Protein AF-A0A645I4U8-F1 (afdb_monomer_lite)

pLDDT: mean 93.78, std 4.84, range [75.69, 98.06]

InterPro domains:
  IPR027417 P-loop containing nucleoside triphosphate hydrolase [G3DSA:3.40.50.300] (1-77)

Foldseek 3Di:
DAEDLVVQLVCCCPPVVDPDPCSSVVSVVVVVVVQVVCCVVPVDGPPDPVVDPDDDYCHPDPPVVVVVVVVVVVVVD

Radius of gyration: 14.64 Å; chains: 1; bounding box: 33×30×35 Å

Organism: NCBI:txid1076179

Structure (mmCIF, N/CA/C/O backbone):
data_AF-A0A645I4U8-F1
#
_entry.id   AF-A0A645I4U8-F1
#
loop_
_atom_site.group_PDB
_atom_site.id
_atom_site.type_symbol
_atom_site.label_atom_id
_atom_site.label_alt_id
_atom_site.label_comp_id
_atom_site.label_asym_id
_atom_site.label_entity_id
_atom_site.label_seq_id
_atom_site.pdbx_PDB_ins_code
_atom_site.Cartn_x
_atom_site.Cartn_y
_atom_site.Cartn_z
_atom_site.occupancy
_atom_site.B_iso_or_equiv
_atom_site.auth_seq_id
_atom_site.auth_comp_id
_atom_site.auth_asym_id
_atom_site.auth_atom_id
_atom_site.pdbx_PDB_model_num
ATOM 1 N N . MET A 1 1 ? -3.854 -0.245 1.776 1.00 80.12 1 MET A N 1
ATOM 2 C CA . MET A 1 1 ? -3.514 -1.516 1.094 1.00 80.12 1 MET A CA 1
ATOM 3 C C . MET A 1 1 ? -2.039 -1.533 0.725 1.00 80.12 1 MET A C 1
ATOM 5 O O . MET A 1 1 ? -1.514 -0.500 0.327 1.00 80.12 1 MET A O 1
ATOM 9 N N . GLN A 1 2 ? -1.395 -2.687 0.870 1.00 91.94 2 GLN A N 1
ATOM 10 C CA . GLN A 1 2 ? 0.003 -2.976 0.535 1.00 91.94 2 GLN A CA 1
ATOM 11 C C . GLN A 1 2 ? 0.072 -4.102 -0.511 1.00 91.94 2 GLN A C 1
ATOM 13 O O . GLN A 1 2 ? -0.927 -4.780 -0.774 1.00 91.94 2 GLN A O 1
ATOM 18 N N . ALA A 1 3 ? 1.240 -4.276 -1.125 1.00 94.81 3 ALA A N 1
ATOM 19 C CA . ALA A 1 3 ? 1.563 -5.406 -1.992 1.00 94.81 3 ALA A CA 1
ATOM 20 C C . ALA A 1 3 ? 3.074 -5.553 -2.141 1.00 94.81 3 ALA A C 1
ATOM 22 O O . ALA A 1 3 ? 3.807 -4.558 -2.108 1.00 94.81 3 ALA A O 1
ATOM 23 N N . ASP A 1 4 ? 3.507 -6.781 -2.381 1.00 96.44 4 ASP A N 1
ATOM 24 C CA . ASP A 1 4 ? 4.885 -7.117 -2.690 1.00 96.44 4 ASP A CA 1
ATOM 25 C C . ASP A 1 4 ? 5.261 -6.495 -4.052 1.00 96.44 4 ASP A C 1
ATOM 27 O O . ASP A 1 4 ? 4.428 -6.337 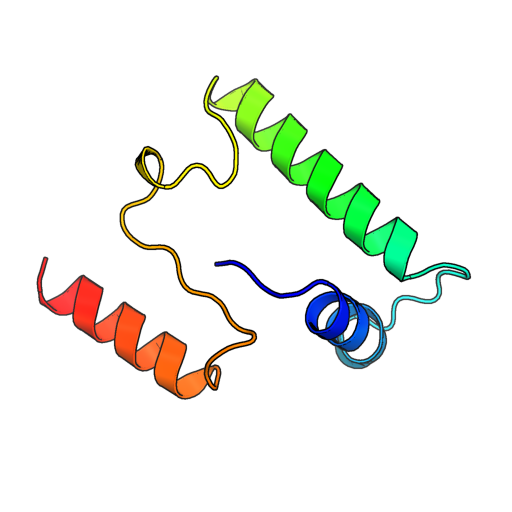-4.954 1.00 96.44 4 ASP A O 1
ATOM 31 N N . LEU A 1 5 ? 6.524 -6.084 -4.206 1.00 95.00 5 LEU A N 1
ATOM 32 C CA . LEU A 1 5 ? 6.972 -5.316 -5.376 1.00 95.00 5 LEU A CA 1
ATOM 33 C C . LEU A 1 5 ? 6.697 -6.054 -6.693 1.00 95.00 5 LEU A C 1
ATOM 35 O O . LEU A 1 5 ? 6.215 -5.444 -7.647 1.00 95.00 5 LEU A O 1
ATOM 39 N N . LYS A 1 6 ? 6.924 -7.371 -6.720 1.00 95.38 6 LYS A N 1
ATOM 40 C CA . LYS A 1 6 ? 6.701 -8.222 -7.895 1.00 95.38 6 LYS A CA 1
ATOM 41 C C . LYS A 1 6 ? 5.263 -8.134 -8.411 1.00 95.38 6 LYS A C 1
ATOM 43 O O . LYS A 1 6 ? 5.057 -7.928 -9.604 1.00 95.38 6 LYS A O 1
ATOM 48 N N . ASP A 1 7 ? 4.271 -8.209 -7.528 1.00 95.62 7 ASP A N 1
ATOM 49 C CA . ASP A 1 7 ? 2.855 -8.179 -7.925 1.00 95.62 7 ASP A CA 1
ATOM 50 C C . ASP A 1 7 ? 2.415 -6.790 -8.381 1.00 95.62 7 ASP A C 1
ATOM 52 O O . ASP A 1 7 ? 1.524 -6.626 -9.218 1.00 95.62 7 ASP A O 1
ATOM 56 N N . ARG A 1 8 ? 3.053 -5.754 -7.840 1.00 95.19 8 ARG A N 1
ATOM 57 C CA . ARG A 1 8 ? 2.824 -4.371 -8.256 1.00 95.19 8 ARG A CA 1
ATOM 58 C C . ARG A 1 8 ? 3.421 -4.093 -9.629 1.00 95.19 8 ARG A C 1
ATOM 60 O O . ARG A 1 8 ? 2.755 -3.455 -10.437 1.00 95.19 8 ARG A O 1
ATOM 67 N N . VAL A 1 9 ? 4.623 -4.600 -9.903 1.00 95.06 9 VAL A N 1
ATOM 68 C CA . VAL A 1 9 ? 5.238 -4.558 -11.237 1.00 95.06 9 VAL A CA 1
ATOM 69 C C . VAL A 1 9 ? 4.382 -5.338 -12.231 1.00 95.06 9 VAL A C 1
ATOM 71 O O . VAL A 1 9 ? 4.057 -4.809 -13.289 1.00 95.06 9 VAL A O 1
ATOM 74 N N . ASN A 1 10 ? 3.926 -6.539 -11.864 1.00 93.88 10 ASN A N 1
ATOM 75 C CA . ASN A 1 10 ? 3.061 -7.357 -12.712 1.00 93.88 10 ASN A CA 1
ATOM 76 C C . ASN A 1 10 ? 1.769 -6.618 -13.105 1.00 93.88 10 ASN A C 1
ATOM 78 O O . ASN A 1 10 ? 1.401 -6.584 -14.276 1.00 93.88 10 ASN A O 1
ATOM 82 N N . ARG A 1 11 ? 1.108 -5.955 -12.145 1.00 93.19 11 ARG A N 1
ATOM 83 C CA . ARG A 1 11 ? -0.052 -5.095 -12.435 1.00 93.19 11 ARG A CA 1
ATOM 84 C C . ARG A 1 11 ? 0.312 -3.889 -13.295 1.00 93.19 11 ARG A C 1
ATOM 86 O O . ARG A 1 11 ? -0.428 -3.561 -14.214 1.00 93.19 11 ARG A O 1
ATOM 93 N N . ALA A 1 12 ? 1.446 -3.241 -13.037 1.00 93.06 12 ALA A N 1
ATOM 94 C CA . ALA A 1 12 ? 1.878 -2.094 -13.830 1.00 93.06 12 ALA A CA 1
ATOM 95 C C . ALA A 1 12 ? 2.077 -2.447 -15.312 1.00 93.06 12 ALA A C 1
ATOM 97 O O . ALA A 1 12 ? 1.660 -1.680 -16.177 1.00 93.06 12 ALA A O 1
ATOM 98 N N . VAL A 1 13 ? 2.643 -3.619 -15.602 1.00 92.75 13 VAL A N 1
ATOM 99 C CA . VAL A 1 13 ? 2.813 -4.103 -16.977 1.00 92.75 13 VAL A CA 1
ATOM 100 C C . VAL A 1 13 ? 1.474 -4.515 -17.586 1.00 92.75 13 VAL A C 1
ATOM 102 O O . VAL A 1 13 ? 1.105 -4.005 -18.638 1.00 92.75 13 VAL A O 1
ATOM 105 N N . ASN A 1 14 ? 0.739 -5.415 -16.928 1.00 92.44 14 ASN A N 1
ATOM 106 C CA . ASN A 1 14 ? -0.391 -6.104 -17.560 1.00 92.44 14 ASN A CA 1
ATOM 107 C C . ASN A 1 14 ? -1.710 -5.330 -17.510 1.00 92.44 14 ASN A C 1
ATOM 109 O O . ASN A 1 14 ? -2.589 -5.576 -18.327 1.00 92.44 14 ASN A O 1
ATOM 113 N N . GLN A 1 15 ? -1.881 -4.451 -16.523 1.00 89.00 15 GLN A N 1
ATOM 114 C CA . GLN A 1 15 ? -3.138 -3.733 -16.304 1.00 89.00 15 GLN A CA 1
ATOM 115 C C . GLN A 1 15 ? -3.033 -2.260 -16.694 1.00 89.00 15 GLN A C 1
ATOM 117 O O . GLN A 1 15 ? -4.003 -1.681 -17.173 1.00 89.00 15 GLN A O 1
ATOM 122 N N . TYR A 1 16 ? -1.871 -1.641 -16.472 1.00 85.06 16 TYR A N 1
ATOM 123 C CA . TYR A 1 16 ? -1.655 -0.220 -16.769 1.00 85.06 16 TYR A CA 1
ATOM 124 C C . TYR A 1 16 ? -0.851 0.012 -18.054 1.00 85.06 16 TYR A C 1
ATOM 126 O O . TYR A 1 16 ? -0.605 1.166 -18.400 1.00 85.06 16 TYR A O 1
ATOM 134 N N . ASN A 1 17 ? -0.440 -1.060 -18.744 1.00 87.12 17 ASN A N 1
ATOM 135 C CA . ASN A 1 17 ? 0.349 -1.037 -19.979 1.00 87.12 17 ASN A CA 1
ATOM 136 C C . ASN A 1 17 ? 1.549 -0.087 -19.895 1.00 87.12 17 ASN A C 1
ATOM 138 O O . ASN A 1 17 ? 1.817 0.693 -20.810 1.00 87.12 17 ASN A O 1
ATOM 142 N N . LEU A 1 18 ? 2.266 -0.119 -18.769 1.00 84.94 18 LEU A N 1
ATOM 143 C CA . LEU A 1 18 ? 3.380 0.793 -18.555 1.00 84.94 18 LEU A CA 1
ATOM 144 C C . LEU A 1 18 ? 4.561 0.407 -19.463 1.00 84.94 18 LEU A C 1
ATOM 146 O O . LEU A 1 18 ? 5.214 -0.611 -19.247 1.00 84.94 18 LEU A O 1
ATOM 150 N N . LEU A 1 19 ? 4.857 1.241 -20.462 1.00 77.31 19 LEU A N 1
ATOM 151 C CA . LEU A 1 19 ? 5.908 1.010 -21.468 1.00 77.31 19 LEU A CA 1
ATOM 152 C C . LEU A 1 19 ? 7.306 1.496 -21.027 1.00 77.31 19 LEU A C 1
ATOM 154 O O . LEU A 1 19 ? 8.150 1.822 -21.863 1.00 77.31 19 LEU A O 1
ATOM 158 N N . GLU A 1 20 ? 7.574 1.592 -19.721 1.00 79.06 20 GLU A N 1
ATOM 159 C CA . GLU A 1 20 ? 8.902 2.010 -19.257 1.00 79.06 20 GLU A CA 1
ATOM 160 C C . GLU A 1 20 ? 9.947 0.911 -19.468 1.00 79.06 20 GLU A C 1
ATOM 162 O O . GLU A 1 20 ? 9.729 -0.253 -19.141 1.00 79.06 20 GLU A O 1
ATOM 167 N N . LYS A 1 21 ? 11.151 1.310 -19.904 1.00 79.19 21 LYS A N 1
ATOM 168 C CA . LYS A 1 21 ? 12.321 0.414 -19.965 1.00 79.19 21 LYS A CA 1
ATOM 169 C C . LYS A 1 21 ? 12.651 -0.220 -18.607 1.00 79.19 21 LYS A C 1
ATOM 171 O O . LYS A 1 21 ? 13.249 -1.288 -18.575 1.00 79.19 21 LYS A O 1
ATOM 176 N N . ASN A 1 22 ? 12.287 0.440 -17.503 1.00 89.62 22 ASN A N 1
ATOM 177 C CA . ASN A 1 22 ? 12.461 -0.067 -16.146 1.00 89.62 22 ASN A CA 1
ATOM 178 C C . ASN A 1 22 ? 11.185 0.156 -15.314 1.00 89.62 22 ASN A C 1
ATOM 180 O O . ASN A 1 22 ? 11.091 1.080 -14.507 1.00 89.62 22 ASN A O 1
ATOM 184 N N . VAL A 1 23 ? 10.195 -0.715 -15.520 1.00 92.69 23 VAL A N 1
ATOM 185 C CA . VAL A 1 23 ? 8.893 -0.651 -14.833 1.00 92.69 23 VAL A CA 1
ATOM 186 C C . VAL A 1 23 ? 9.033 -0.717 -13.308 1.00 92.69 23 VAL A C 1
ATOM 188 O O . VAL A 1 23 ? 8.289 -0.048 -12.594 1.00 92.69 23 VAL A O 1
ATOM 191 N N . GLU A 1 24 ? 10.005 -1.469 -12.787 1.00 94.50 24 GLU A N 1
ATOM 192 C CA . GLU A 1 24 ? 10.266 -1.533 -11.346 1.00 94.50 24 GLU A CA 1
ATOM 193 C C . GLU A 1 24 ? 10.660 -0.162 -10.782 1.00 94.50 24 GLU A C 1
ATOM 195 O O . GLU A 1 24 ? 10.064 0.305 -9.806 1.00 94.50 24 GLU A O 1
ATOM 200 N N . ALA A 1 25 ? 11.591 0.536 -11.440 1.00 94.56 25 ALA A N 1
ATOM 201 C CA . ALA A 1 25 ? 11.981 1.888 -11.052 1.00 94.56 25 ALA A CA 1
ATOM 202 C C . ALA A 1 25 ? 10.800 2.869 -11.129 1.00 94.56 25 ALA A C 1
ATOM 204 O O . ALA A 1 25 ? 10.635 3.696 -10.229 1.00 94.56 25 ALA A O 1
ATOM 205 N N . ALA A 1 26 ? 9.942 2.749 -12.147 1.00 94.25 26 ALA A N 1
ATOM 206 C CA . ALA A 1 26 ? 8.715 3.538 -12.280 1.00 94.25 26 ALA A CA 1
ATOM 207 C C . ALA A 1 26 ? 7.777 3.356 -11.075 1.00 94.25 26 ALA A C 1
ATOM 209 O O . ALA A 1 26 ? 7.244 4.320 -10.506 1.00 94.25 26 ALA A O 1
ATOM 210 N N . VAL A 1 27 ? 7.590 2.099 -10.669 1.00 95.25 27 VAL A N 1
ATOM 211 C CA . VAL A 1 27 ? 6.732 1.691 -9.555 1.00 95.25 27 VAL A CA 1
ATOM 212 C C . VAL A 1 27 ? 7.289 2.214 -8.226 1.00 95.25 27 VAL A C 1
ATOM 214 O O . VAL A 1 27 ? 6.553 2.846 -7.463 1.00 95.25 27 VAL A O 1
ATOM 217 N N . VAL A 1 28 ? 8.593 2.059 -7.978 1.00 95.50 28 VAL A N 1
ATOM 218 C CA . VAL A 1 28 ? 9.269 2.593 -6.780 1.00 95.50 28 VAL A CA 1
ATOM 219 C C . VAL A 1 28 ? 9.221 4.125 -6.743 1.00 95.50 28 VAL A C 1
ATOM 221 O O . VAL A 1 28 ? 8.934 4.724 -5.704 1.00 95.50 28 VAL A O 1
ATOM 224 N N . LYS A 1 29 ? 9.443 4.791 -7.882 1.00 95.31 29 LYS A N 1
ATOM 225 C CA . LYS A 1 29 ? 9.348 6.254 -8.000 1.00 95.31 29 LYS A CA 1
ATOM 226 C C . LYS A 1 29 ? 7.938 6.750 -7.682 1.00 95.31 29 LYS A C 1
ATOM 228 O O . LYS A 1 29 ? 7.779 7.760 -6.994 1.00 95.31 29 LYS A O 1
ATOM 233 N N . THR A 1 30 ? 6.918 6.033 -8.147 1.00 94.44 30 THR A N 1
ATOM 234 C CA . THR A 1 30 ? 5.515 6.359 -7.871 1.00 94.44 30 THR A CA 1
ATOM 235 C C . THR A 1 30 ? 5.183 6.228 -6.387 1.00 94.44 30 THR A C 1
ATOM 237 O O . THR A 1 30 ? 4.539 7.121 -5.834 1.00 94.44 30 THR A O 1
ATOM 240 N N . ASP A 1 31 ? 5.657 5.176 -5.722 1.00 95.50 31 ASP A N 1
ATOM 241 C CA . ASP A 1 31 ? 5.510 5.025 -4.271 1.00 95.50 31 ASP A CA 1
ATOM 242 C C . ASP A 1 31 ? 6.177 6.146 -3.496 1.00 95.50 31 ASP A C 1
ATOM 244 O O . ASP A 1 31 ? 5.559 6.734 -2.612 1.00 95.50 31 ASP A O 1
ATOM 248 N N . LYS A 1 32 ? 7.424 6.478 -3.851 1.00 96.56 32 LYS A N 1
ATOM 249 C CA . LYS A 1 32 ? 8.156 7.565 -3.202 1.00 96.56 32 LYS A CA 1
ATOM 250 C C . LYS A 1 32 ? 7.386 8.878 -3.327 1.00 96.56 32 LYS A C 1
ATOM 252 O O . LYS A 1 32 ? 7.241 9.595 -2.342 1.00 96.56 32 LYS A O 1
ATOM 257 N N . ARG A 1 33 ? 6.819 9.157 -4.507 1.00 97.31 33 ARG A N 1
ATOM 258 C CA . ARG A 1 33 ? 5.964 10.332 -4.730 1.00 97.31 33 ARG A CA 1
ATOM 259 C C . ARG A 1 33 ? 4.719 10.319 -3.837 1.00 97.31 33 ARG A C 1
ATOM 261 O O . ARG A 1 33 ? 4.393 11.352 -3.263 1.00 97.31 33 ARG A O 1
ATOM 268 N N . ARG A 1 34 ? 4.039 9.174 -3.695 1.00 96.38 34 ARG A N 1
ATOM 269 C CA . ARG A 1 34 ? 2.869 9.027 -2.805 1.00 96.38 34 ARG A CA 1
ATOM 270 C C . ARG A 1 34 ? 3.238 9.252 -1.341 1.00 96.38 34 ARG A C 1
ATOM 272 O O . ARG A 1 34 ? 2.531 9.982 -0.653 1.00 96.38 34 ARG A O 1
ATOM 279 N N . ALA A 1 35 ? 4.352 8.675 -0.895 1.00 96.69 35 ALA A N 1
ATOM 280 C CA . ALA A 1 35 ? 4.852 8.844 0.461 1.00 96.69 35 ALA A CA 1
ATOM 281 C C . ALA A 1 35 ? 5.181 10.313 0.758 1.00 96.69 35 ALA A C 1
ATOM 283 O O . ALA A 1 35 ? 4.712 10.851 1.757 1.00 96.69 35 ALA A O 1
ATOM 284 N N . SER A 1 36 ? 5.913 10.982 -0.140 1.00 98.06 36 SER A N 1
ATOM 285 C CA . SER A 1 36 ? 6.239 12.404 -0.004 1.00 98.06 36 SER A CA 1
ATOM 286 C C . SER A 1 36 ? 4.996 13.290 0.007 1.00 98.06 36 SER A C 1
ATOM 288 O O . SER A 1 36 ? 4.907 14.172 0.852 1.00 98.06 36 SER A O 1
ATOM 290 N N . TYR A 1 37 ? 4.028 13.045 -0.883 1.00 98.06 37 TYR A N 1
ATOM 291 C CA . TYR A 1 37 ? 2.765 13.787 -0.908 1.00 98.06 37 TYR A CA 1
ATOM 292 C C . TYR A 1 37 ? 2.003 13.629 0.413 1.00 98.06 37 TYR A C 1
ATOM 294 O O . TYR A 1 37 ? 1.667 14.619 1.056 1.00 98.06 37 TYR A O 1
ATOM 302 N N . TYR A 1 38 ? 1.784 12.388 0.857 1.00 97.50 38 TYR A N 1
ATOM 303 C CA . TYR A 1 38 ? 1.075 12.109 2.103 1.00 97.50 38 TYR A CA 1
ATOM 304 C C . TYR A 1 38 ? 1.762 12.778 3.299 1.00 97.50 38 TYR A C 1
ATOM 306 O O . TYR A 1 38 ? 1.106 13.484 4.061 1.00 97.50 38 TYR A O 1
ATOM 314 N N . SER A 1 39 ? 3.081 12.620 3.434 1.00 97.56 39 SER A N 1
ATOM 315 C CA . SER A 1 39 ? 3.832 13.227 4.535 1.00 97.56 39 SER A CA 1
ATOM 316 C C . SER A 1 39 ? 3.858 14.751 4.481 1.00 97.56 39 SER A C 1
ATOM 318 O O . SER A 1 39 ? 3.776 15.374 5.532 1.00 97.56 39 SER A O 1
ATOM 320 N N . TYR A 1 40 ? 3.912 15.357 3.293 1.00 97.94 40 TYR A N 1
ATOM 321 C CA . TYR A 1 40 ? 3.859 16.813 3.152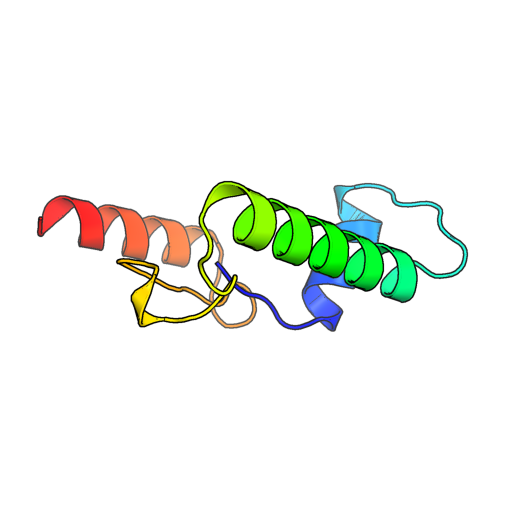 1.00 97.94 40 TYR A CA 1
ATOM 322 C C . TYR A 1 40 ? 2.528 17.391 3.649 1.00 97.94 40 TYR A C 1
ATOM 324 O O . TYR A 1 40 ? 2.529 18.367 4.391 1.00 97.94 40 TYR A O 1
ATOM 332 N N . PHE A 1 41 ? 1.399 16.777 3.281 1.00 98.00 41 PHE A N 1
ATOM 333 C CA . PHE A 1 41 ? 0.076 17.314 3.618 1.00 98.00 41 PHE A CA 1
ATOM 334 C C . PHE A 1 41 ? -0.444 16.906 5.000 1.00 98.00 41 PHE A C 1
ATOM 336 O O . PHE A 1 41 ? -1.261 17.622 5.567 1.00 98.00 41 PHE A O 1
ATOM 343 N N . THR A 1 42 ? -0.004 15.771 5.546 1.00 97.19 42 THR A N 1
ATOM 344 C CA . THR A 1 42 ? -0.508 15.268 6.840 1.00 97.19 42 THR A CA 1
ATOM 345 C C . THR A 1 42 ? 0.492 15.420 7.983 1.00 97.19 42 THR A C 1
ATOM 347 O O . THR A 1 42 ? 0.108 15.307 9.141 1.00 97.19 42 THR A O 1
ATOM 350 N N . GLY A 1 43 ? 1.783 15.604 7.684 1.00 97.31 43 GLY A N 1
ATOM 351 C CA . GLY A 1 43 ? 2.864 15.466 8.666 1.00 97.31 43 GLY A CA 1
ATOM 352 C C . GLY A 1 43 ? 3.094 14.022 9.142 1.00 97.31 43 GLY A C 1
ATOM 353 O O . GLY A 1 43 ? 3.994 13.773 9.942 1.00 97.31 43 GLY A O 1
ATOM 354 N N . LEU A 1 44 ? 2.313 13.053 8.652 1.00 97.12 44 LEU A N 1
ATOM 355 C CA . LEU A 1 44 ? 2.348 11.661 9.084 1.00 97.12 44 LEU A CA 1
ATOM 356 C C . LEU A 1 44 ? 3.198 10.791 8.151 1.00 97.12 44 LEU A C 1
ATOM 358 O O . LEU A 1 44 ? 3.405 11.072 6.966 1.00 97.12 44 LEU A O 1
ATOM 362 N N . LYS A 1 45 ? 3.689 9.668 8.681 1.00 95.75 45 LYS A N 1
ATOM 363 C CA . LYS A 1 45 ? 4.458 8.693 7.899 1.00 95.75 45 LYS A CA 1
ATOM 364 C C . LYS A 1 45 ? 3.521 7.800 7.082 1.00 95.75 45 LYS A C 1
ATOM 366 O O . LYS A 1 45 ? 2.729 7.041 7.645 1.00 95.75 45 LYS A O 1
ATOM 371 N N . TRP A 1 46 ? 3.657 7.845 5.757 1.00 95.81 46 TRP A N 1
ATOM 372 C CA . TRP A 1 46 ? 2.910 6.968 4.852 1.00 95.81 46 TRP A CA 1
ATOM 373 C C . TRP A 1 46 ? 3.166 5.490 5.171 1.00 95.81 46 TRP A C 1
ATOM 375 O O . TRP A 1 46 ? 4.309 5.079 5.377 1.00 95.81 46 TRP A O 1
ATOM 385 N N . GLY A 1 47 ? 2.096 4.695 5.231 1.00 92.06 47 GLY A N 1
ATOM 386 C CA . GLY A 1 47 ? 2.168 3.258 5.509 1.00 92.06 47 GLY A CA 1
ATOM 387 C C . GLY A 1 47 ? 2.445 2.868 6.969 1.00 92.06 47 GLY A C 1
ATOM 388 O O . GLY A 1 47 ? 2.554 1.676 7.243 1.00 92.06 47 GLY A O 1
ATOM 389 N N 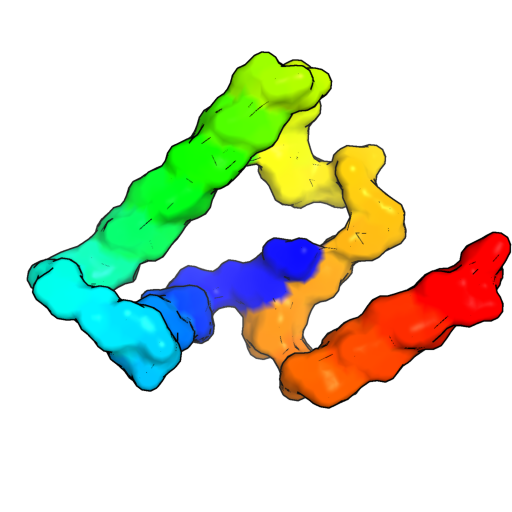. LYS A 1 48 ? 2.550 3.816 7.913 1.00 94.44 48 LYS A N 1
ATOM 390 C CA . LYS A 1 48 ? 2.668 3.497 9.348 1.00 94.44 48 LYS A CA 1
ATOM 391 C C . LYS A 1 48 ? 1.310 3.034 9.888 1.00 94.44 48 LYS A C 1
ATOM 393 O O . LYS A 1 48 ? 0.331 3.747 9.710 1.00 94.44 48 LYS A O 1
ATOM 398 N N . ALA A 1 49 ? 1.264 1.867 10.535 1.00 93.50 49 ALA A N 1
ATOM 399 C CA . ALA A 1 49 ? 0.016 1.200 10.927 1.00 93.50 49 ALA A CA 1
ATOM 400 C C . ALA A 1 49 ? -0.932 2.075 11.756 1.00 93.50 49 ALA A C 1
ATOM 402 O O . ALA A 1 49 ? -2.113 2.132 11.458 1.00 93.50 49 ALA A O 1
ATOM 403 N N . GLU A 1 50 ? -0.394 2.826 12.715 1.00 96.00 50 GLU A N 1
ATOM 404 C CA . GLU A 1 50 ? -1.150 3.752 13.573 1.00 96.00 50 GLU A CA 1
ATOM 405 C C . GLU A 1 50 ? -1.903 4.869 12.825 1.00 96.00 50 GLU A C 1
ATOM 407 O O . GLU A 1 50 ? -2.792 5.484 13.39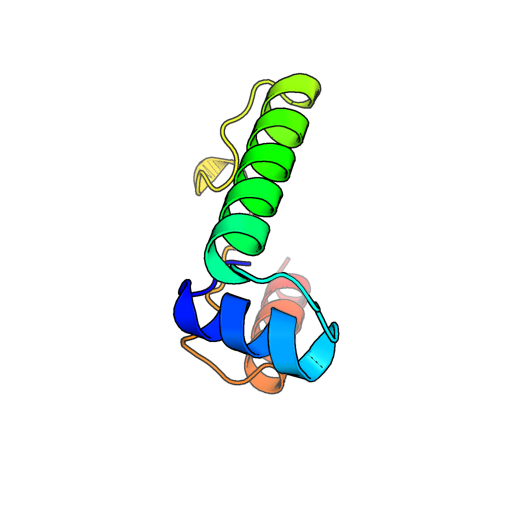8 1.00 96.00 50 GLU A O 1
ATOM 412 N N . ASN A 1 51 ? -1.577 5.129 11.553 1.00 96.00 51 ASN A N 1
ATOM 413 C CA . ASN A 1 51 ? -2.242 6.151 10.739 1.00 96.00 51 ASN A CA 1
ATOM 414 C C . ASN A 1 51 ? -3.440 5.603 9.942 1.00 96.00 51 ASN A C 1
ATOM 416 O O . ASN A 1 51 ? -3.995 6.323 9.108 1.00 96.00 51 ASN A O 1
ATOM 420 N N . TYR A 1 52 ? -3.795 4.326 10.123 1.00 94.62 52 TYR A N 1
ATOM 421 C CA . TYR A 1 52 ? -4.862 3.661 9.380 1.00 94.62 52 TYR A CA 1
ATOM 422 C C . TYR A 1 52 ? -5.671 2.738 10.290 1.00 94.62 52 TYR A C 1
ATOM 424 O O . TYR A 1 52 ? -5.115 1.978 11.074 1.00 94.62 52 TYR A O 1
ATOM 432 N N . ASP A 1 53 ? -6.981 2.725 10.079 1.00 95.00 53 ASP A N 1
ATOM 433 C CA . ASP A 1 53 ? -7.906 1.800 10.738 1.00 95.00 53 ASP A CA 1
ATOM 434 C C . ASP A 1 53 ? -7.689 0.336 10.299 1.00 95.00 53 ASP A C 1
ATOM 436 O O . ASP A 1 53 ? -7.863 -0.600 11.078 1.00 95.00 53 ASP A O 1
ATOM 440 N N . LEU A 1 54 ? -7.289 0.130 9.035 1.00 94.12 54 LEU A N 1
ATOM 441 C CA . LEU A 1 54 ? -7.084 -1.193 8.446 1.00 94.12 54 LEU A CA 1
ATOM 442 C C . LEU A 1 54 ? -5.998 -1.178 7.357 1.00 94.12 54 LEU A C 1
ATOM 444 O O . LEU A 1 54 ? -6.014 -0.357 6.434 1.00 94.12 54 LEU A O 1
ATOM 448 N N . ILE A 1 55 ? -5.075 -2.146 7.411 1.00 94.31 55 ILE A N 1
ATOM 449 C CA . ILE A 1 55 ? -4.057 -2.379 6.375 1.00 94.31 55 ILE A CA 1
ATOM 450 C C . ILE A 1 55 ? -4.123 -3.831 5.902 1.00 94.31 55 ILE A C 1
ATOM 452 O O . ILE A 1 55 ? -3.898 -4.755 6.672 1.00 94.31 55 ILE A O 1
ATOM 456 N N . LEU A 1 56 ? -4.357 -4.017 4.601 1.00 95.19 56 LEU A N 1
ATOM 457 C CA . LEU A 1 56 ? -4.421 -5.328 3.945 1.00 95.19 56 LEU A CA 1
ATOM 458 C C . LEU A 1 56 ? -3.330 -5.463 2.879 1.00 95.19 56 LEU A C 1
ATOM 460 O O . LEU A 1 56 ? -3.047 -4.488 2.173 1.00 95.19 56 LEU A O 1
ATOM 464 N N . ASN A 1 57 ? -2.739 -6.656 2.747 1.00 94.69 57 ASN A N 1
ATOM 465 C CA . ASN A 1 57 ? -1.759 -6.978 1.707 1.00 94.69 57 ASN A CA 1
ATOM 466 C C . ASN A 1 57 ? -2.417 -7.775 0.564 1.00 94.69 57 ASN A C 1
ATOM 468 O O . ASN A 1 57 ? -2.767 -8.940 0.730 1.00 94.69 57 ASN A O 1
ATOM 472 N N . THR A 1 58 ? -2.524 -7.144 -0.607 1.00 95.06 58 THR A N 1
ATOM 473 C CA . THR A 1 58 ? -3.128 -7.724 -1.825 1.00 95.06 58 THR A CA 1
ATOM 474 C C . THR A 1 58 ? -2.299 -8.831 -2.481 1.00 95.06 58 THR A C 1
ATOM 476 O O . THR A 1 58 ? -2.805 -9.526 -3.347 1.00 95.06 58 THR A O 1
ATOM 479 N N . SER A 1 59 ? -1.055 -9.049 -2.048 1.00 95.88 59 SER A N 1
ATOM 480 C CA . SER A 1 59 ? -0.225 -10.189 -2.468 1.00 95.88 59 SER A CA 1
ATOM 481 C C . SER A 1 59 ? -0.531 -11.481 -1.709 1.00 95.88 59 SER A C 1
ATOM 483 O O . SER A 1 59 ? 0.025 -12.530 -2.020 1.00 95.88 59 SER A O 1
ATOM 485 N N . ARG A 1 60 ? -1.352 -11.414 -0.654 1.00 94.12 60 ARG A N 1
ATOM 486 C CA . ARG A 1 60 ? -1.593 -12.538 0.267 1.00 94.12 60 ARG A CA 1
ATOM 487 C C . ARG A 1 60 ? -2.994 -13.124 0.158 1.00 94.12 60 ARG A C 1
ATOM 489 O O . ARG A 1 60 ? -3.279 -14.113 0.825 1.00 94.12 60 ARG A O 1
ATOM 496 N N . MET A 1 61 ? -3.866 -12.505 -0.630 1.00 93.38 61 MET A N 1
ATOM 497 C CA . MET A 1 61 ? -5.278 -12.850 -0.703 1.00 93.38 61 MET A CA 1
ATOM 498 C C . MET A 1 61 ? -5.878 -12.339 -2.014 1.00 93.38 61 MET A C 1
ATOM 500 O O . MET A 1 61 ? -5.490 -11.273 -2.492 1.00 93.38 61 MET A O 1
ATOM 504 N N . ASP A 1 62 ? -6.838 -13.091 -2.550 1.00 93.69 62 ASP A N 1
ATOM 505 C CA . ASP A 1 62 ? -7.632 -12.706 -3.721 1.00 93.69 62 ASP A CA 1
ATOM 506 C C . ASP A 1 62 ? -8.388 -11.391 -3.470 1.00 93.69 62 ASP A C 1
ATOM 508 O O . ASP A 1 62 ? -8.771 -11.084 -2.334 1.00 93.69 62 ASP A O 1
ATOM 512 N N . LEU A 1 63 ? -8.614 -10.603 -4.524 1.00 92.81 63 LEU A N 1
ATOM 513 C CA . LEU A 1 63 ? -9.215 -9.271 -4.393 1.00 92.81 63 LEU A CA 1
ATOM 514 C C . LEU A 1 63 ? -10.656 -9.330 -3.877 1.00 92.81 63 LEU A C 1
ATOM 516 O O . LEU A 1 63 ? -11.058 -8.458 -3.110 1.00 92.81 63 LEU A O 1
ATOM 520 N N . GLU A 1 64 ? -11.397 -10.371 -4.241 1.00 96.38 64 GLU A N 1
ATOM 521 C CA . GLU A 1 64 ? -12.768 -10.630 -3.806 1.00 96.38 64 GLU A CA 1
ATOM 522 C C . GLU A 1 64 ? -12.819 -10.817 -2.286 1.00 96.38 64 GLU A C 1
ATOM 524 O O . GLU A 1 64 ? -13.547 -10.116 -1.594 1.00 96.38 64 GLU A O 1
ATOM 529 N N . LYS A 1 65 ? -11.937 -11.656 -1.734 1.00 96.38 65 LYS A N 1
ATOM 530 C CA . LYS A 1 65 ? -11.852 -11.864 -0.281 1.00 96.38 65 LYS A CA 1
ATOM 531 C C . LYS A 1 65 ? -11.394 -10.607 0.458 1.00 96.38 65 LYS A C 1
ATOM 533 O O . LYS A 1 65 ? -11.795 -10.371 1.594 1.00 96.38 65 LYS A O 1
ATOM 538 N N . ILE A 1 66 ? -10.545 -9.788 -0.164 1.00 96.44 66 ILE A N 1
ATOM 539 C CA . ILE A 1 66 ? -10.152 -8.492 0.404 1.00 96.44 66 ILE A CA 1
ATOM 540 C C . ILE A 1 66 ? -11.354 -7.549 0.475 1.00 96.44 66 ILE A C 1
ATOM 542 O O . ILE A 1 66 ? -11.490 -6.839 1.472 1.00 96.44 66 ILE A O 1
ATOM 546 N N . ALA A 1 67 ? -12.222 -7.549 -0.540 1.00 96.88 67 ALA A N 1
ATOM 547 C CA . ALA A 1 67 ? -13.467 -6.791 -0.508 1.00 96.88 67 ALA A CA 1
ATOM 548 C C . ALA A 1 67 ? -14.375 -7.273 0.634 1.00 96.88 67 ALA A C 1
ATOM 550 O O . ALA A 1 67 ? -14.808 -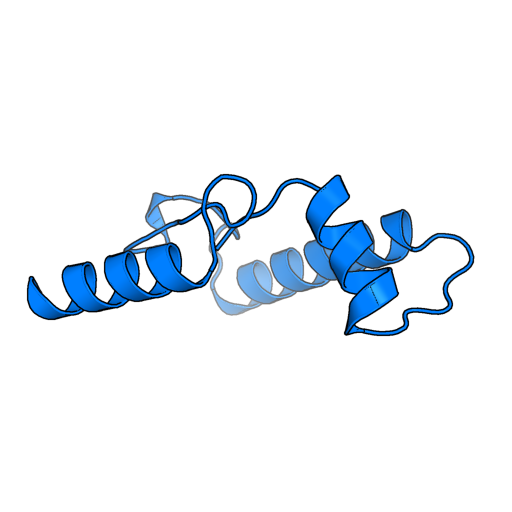6.439 1.429 1.00 96.88 67 ALA A O 1
ATOM 551 N N . ASP A 1 68 ? -14.537 -8.590 0.800 1.00 97.12 68 ASP A N 1
ATOM 552 C CA . ASP A 1 68 ? -15.320 -9.178 1.899 1.00 97.12 68 ASP A CA 1
ATOM 553 C C . ASP A 1 68 ? -14.786 -8.752 3.279 1.00 97.12 68 ASP A C 1
ATOM 555 O O . ASP A 1 68 ? -15.548 -8.401 4.181 1.00 97.12 68 ASP A O 1
ATOM 559 N N . VAL A 1 69 ? -13.457 -8.736 3.461 1.00 96.38 69 VAL A N 1
ATOM 560 C CA . VAL A 1 69 ? -12.822 -8.288 4.714 1.00 96.38 69 VAL A CA 1
ATOM 561 C C . VAL A 1 69 ? -13.122 -6.814 4.991 1.00 96.38 69 VAL A C 1
ATOM 563 O O . VAL A 1 69 ? -13.393 -6.451 6.137 1.00 96.38 69 VAL A O 1
ATOM 566 N N . ILE A 1 70 ? -13.077 -5.960 3.965 1.00 96.50 70 ILE A N 1
ATOM 567 C CA . ILE A 1 70 ? -13.378 -4.529 4.104 1.00 96.50 70 ILE A CA 1
ATOM 568 C C . ILE A 1 70 ? -14.860 -4.328 4.437 1.00 96.50 70 ILE A C 1
ATOM 570 O O . ILE A 1 70 ? -15.165 -3.593 5.376 1.00 96.50 70 ILE A O 1
ATOM 574 N N . GLU A 1 71 ? -15.769 -4.996 3.723 1.00 97.38 71 GLU A N 1
ATOM 575 C CA . GLU A 1 71 ? -17.211 -4.938 3.988 1.00 97.38 71 GLU A CA 1
ATOM 576 C C . GLU A 1 71 ? -17.514 -5.378 5.422 1.00 97.38 71 GLU A C 1
ATOM 578 O O . GLU A 1 71 ? -18.204 -4.679 6.171 1.00 97.38 71 GLU A O 1
ATOM 583 N N . LYS A 1 72 ? -16.914 -6.494 5.851 1.00 97.25 72 LYS A N 1
ATOM 584 C CA . LYS A 1 72 ? -17.100 -6.999 7.205 1.00 97.25 72 LYS A CA 1
ATOM 585 C C . LYS A 1 72 ? -16.581 -6.018 8.250 1.00 97.25 72 LYS A C 1
ATOM 587 O O . LYS A 1 72 ? -17.288 -5.772 9.223 1.00 97.25 72 LYS A O 1
ATOM 592 N N . TYR A 1 73 ? -15.395 -5.444 8.051 1.00 96.56 73 TYR A N 1
ATOM 593 C CA . TYR A 1 73 ? -14.835 -4.441 8.959 1.00 96.56 73 TYR A CA 1
ATOM 594 C C . TYR A 1 73 ? -15.761 -3.226 9.104 1.00 96.56 73 TYR A C 1
ATOM 596 O O . TYR A 1 73 ? -16.033 -2.799 10.223 1.00 96.56 73 TYR A O 1
ATOM 604 N N . VAL A 1 74 ? -16.297 -2.716 7.991 1.00 96.44 74 VAL A N 1
ATOM 605 C CA . VAL A 1 74 ? -17.234 -1.581 7.996 1.00 96.44 74 VAL A CA 1
ATOM 606 C C . VAL A 1 74 ? -18.537 -1.931 8.716 1.00 96.44 74 VAL A C 1
ATOM 608 O 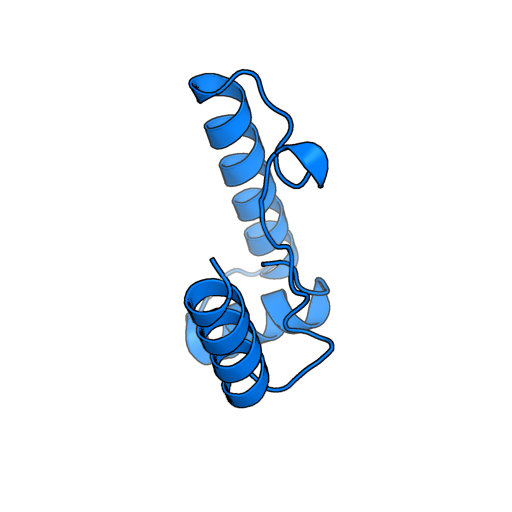O . VAL A 1 74 ? -19.035 -1.106 9.467 1.00 96.44 74 VAL A O 1
ATOM 611 N N . SER A 1 75 ? -19.064 -3.149 8.550 1.00 96.94 75 SER A N 1
ATOM 612 C CA . SER A 1 75 ? -20.307 -3.581 9.217 1.00 96.94 75 SER A CA 1
ATOM 613 C C . SER A 1 75 ? -20.205 -3.734 10.741 1.00 96.94 75 SER A C 1
ATOM 615 O O . SER A 1 75 ? -21.226 -3.810 11.419 1.00 96.94 75 SER A O 1
ATOM 617 N N . LEU A 1 76 ? -18.984 -3.856 11.273 1.00 94.12 76 LEU A N 1
ATOM 618 C CA . LEU A 1 76 ? -18.717 -4.022 12.707 1.00 94.12 76 LEU A CA 1
ATOM 619 C C . LEU A 1 76 ? -18.470 -2.689 13.425 1.00 94.12 76 LEU A C 1
ATOM 621 O O . LEU A 1 76 ? -18.326 -2.682 14.648 1.00 94.12 76 LEU A O 1
ATOM 625 N N . ARG A 1 77 ? -18.362 -1.602 12.663 1.00 75.69 77 ARG A N 1
ATOM 626 C CA . ARG A 1 77 ? -18.165 -0.245 13.157 1.00 75.69 77 ARG A CA 1
ATOM 627 C C . ARG A 1 77 ? -19.507 0.432 13.405 1.00 75.69 77 ARG A C 1
ATOM 629 O O . ARG A 1 77 ? -19.570 1.187 14.399 1.00 75.69 77 ARG A O 1
#

Sequence (77 aa):
MQADLKDRVNRAVNQYNLLEKNVEAAVVKTDKRRASYYSYFTGLKWGKAENYDLILNTSRMDLEKIADVIEKYVSLR

Secondary structure (DSSP, 8-state):
-B--HHHHHHHHHHTT----TTHHHHHHHHHHHHHHHHHHHHSSPTT-GGG-S---BTTSS-HHHHHHHHHHHHHT-